Protein AF-A0A968V743-F1 (afdb_monomer_lite)

Structure (mmCIF, N/CA/C/O backbone):
data_AF-A0A968V743-F1
#
_entry.id   AF-A0A968V743-F1
#
loop_
_atom_site.group_PDB
_atom_site.id
_atom_site.type_symbol
_atom_site.label_atom_id
_atom_site.label_alt_id
_atom_site.label_comp_id
_atom_site.label_asym_id
_atom_site.label_entity_id
_atom_site.lab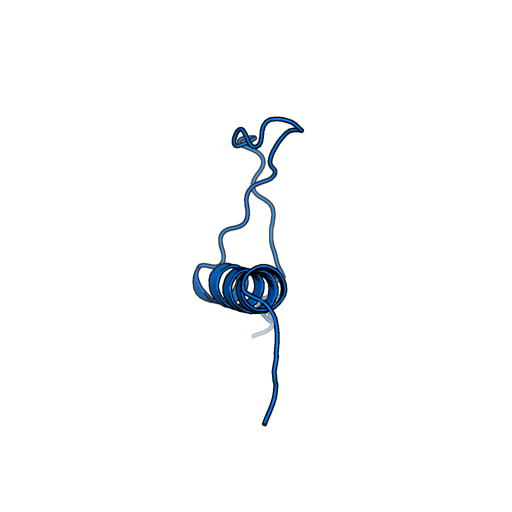el_seq_id
_atom_site.pdbx_PDB_ins_code
_atom_site.Cartn_x
_atom_site.Cartn_y
_atom_site.Cartn_z
_atom_site.occupancy
_atom_site.B_iso_or_equiv
_atom_site.auth_seq_id
_atom_site.auth_comp_id
_atom_site.auth_asym_id
_atom_site.auth_atom_id
_atom_site.pdbx_PDB_model_num
ATOM 1 N N . MET A 1 1 ? -3.681 -7.430 -24.264 1.00 71.81 1 MET A N 1
ATOM 2 C CA . MET A 1 1 ? -2.894 -7.454 -23.014 1.00 71.81 1 MET A CA 1
ATOM 3 C C . MET A 1 1 ? -2.939 -6.046 -22.456 1.00 71.81 1 MET A C 1
ATOM 5 O O . MET A 1 1 ? -2.643 -5.135 -23.216 1.00 71.81 1 MET A O 1
ATOM 9 N N . ILE A 1 2 ? -3.403 -5.839 -21.222 1.00 82.00 2 ILE A N 1
ATOM 10 C CA . ILE A 1 2 ? -3.348 -4.499 -20.616 1.00 82.00 2 ILE A CA 1
ATOM 11 C C . ILE A 1 2 ? -1.874 -4.233 -20.306 1.00 82.00 2 ILE A C 1
ATOM 13 O O . ILE A 1 2 ? -1.224 -5.059 -19.668 1.00 82.00 2 ILE A O 1
ATOM 17 N N . THR A 1 3 ? -1.333 -3.141 -20.831 1.00 85.12 3 THR A N 1
ATOM 18 C CA . THR A 1 3 ? 0.046 -2.701 -20.605 1.00 85.12 3 THR A CA 1
ATOM 19 C C . THR A 1 3 ? 0.014 -1.403 -19.821 1.00 85.12 3 THR A C 1
ATOM 21 O O . THR A 1 3 ? -0.873 -0.587 -20.044 1.00 85.12 3 THR A O 1
ATOM 24 N N . GLY A 1 4 ? 0.988 -1.205 -18.941 1.00 85.62 4 GLY A N 1
ATOM 25 C CA . GLY A 1 4 ? 1.096 0.013 -18.152 1.00 85.62 4 GLY A CA 1
ATOM 26 C C . GLY A 1 4 ? 2.469 0.121 -17.513 1.00 85.62 4 GLY A C 1
ATOM 27 O O . GLY A 1 4 ? 3.157 -0.890 -17.327 1.00 85.62 4 GLY A O 1
ATOM 28 N N . ASN A 1 5 ? 2.888 1.343 -17.214 1.00 93.38 5 ASN A N 1
ATOM 29 C CA . ASN A 1 5 ? 4.138 1.581 -16.503 1.00 93.38 5 ASN A CA 1
ATOM 30 C C . ASN A 1 5 ? 3.991 1.237 -15.005 1.00 93.38 5 ASN A C 1
ATOM 32 O O . ASN A 1 5 ? 2.900 0.964 -14.501 1.00 93.38 5 ASN A O 1
ATOM 36 N N . LYS A 1 6 ? 5.104 1.238 -14.262 1.00 89.75 6 LYS A N 1
ATOM 37 C CA . LYS A 1 6 ? 5.094 0.888 -12.830 1.00 89.75 6 LYS A CA 1
ATOM 38 C C . LYS A 1 6 ? 4.157 1.785 -12.002 1.00 89.75 6 LYS A C 1
ATOM 40 O O . LYS A 1 6 ? 3.581 1.305 -11.030 1.00 89.75 6 LYS A O 1
ATOM 45 N N . GLY A 1 7 ? 4.004 3.056 -12.378 1.00 90.31 7 GLY A N 1
ATOM 46 C CA . GLY A 1 7 ? 3.102 4.003 -11.721 1.00 90.31 7 GLY A CA 1
ATOM 47 C C . GLY A 1 7 ? 1.633 3.656 -11.953 1.00 90.31 7 GLY A C 1
ATOM 48 O O . GLY A 1 7 ? 0.895 3.474 -10.993 1.00 90.31 7 GLY A O 1
ATOM 49 N N . GLU A 1 8 ? 1.241 3.445 -13.207 1.00 90.31 8 GLU A N 1
ATOM 50 C CA . GLU A 1 8 ? -0.135 3.097 -13.599 1.00 90.31 8 GLU A CA 1
ATOM 51 C C . GLU A 1 8 ? -0.611 1.787 -12.946 1.00 90.31 8 GLU A C 1
ATOM 53 O O . GLU A 1 8 ? -1.731 1.693 -12.447 1.00 90.31 8 GLU A O 1
ATOM 58 N N . TRP A 1 9 ? 0.261 0.776 -12.851 1.00 94.50 9 TRP A N 1
ATOM 59 C CA . TRP A 1 9 ? -0.063 -0.459 -12.123 1.00 94.50 9 TRP A CA 1
ATOM 60 C C . TRP A 1 9 ? -0.164 -0.264 -10.606 1.00 94.50 9 TRP A C 1
ATOM 62 O O . TRP A 1 9 ? -0.920 -0.979 -9.941 1.00 94.50 9 TRP A O 1
ATOM 72 N N . SER A 1 10 ? 0.572 0.702 -10.051 1.00 91.12 10 SER A N 1
ATOM 73 C CA . SER A 1 10 ? 0.516 1.013 -8.620 1.00 91.12 10 SER A CA 1
ATOM 74 C C . SER A 1 10 ? -0.820 1.651 -8.228 1.00 91.12 10 SER A C 1
ATOM 76 O O . SER A 1 10 ? -1.292 1.412 -7.116 1.00 91.12 10 SER A O 1
ATOM 78 N N . GLU A 1 11 ? -1.477 2.390 -9.127 1.00 89.44 11 GLU A N 1
ATOM 79 C CA . GLU A 1 11 ? -2.799 2.986 -8.878 1.00 89.44 11 GLU A CA 1
ATOM 80 C C . GLU A 1 11 ? -3.891 1.919 -8.735 1.00 89.44 11 GLU A C 1
ATOM 82 O O . GLU A 1 11 ? -4.641 1.922 -7.756 1.00 89.44 11 GLU A O 1
ATOM 87 N N . VAL A 1 12 ? -3.935 0.946 -9.652 1.00 90.88 12 VAL A N 1
ATOM 88 C CA . VAL A 1 12 ? -4.907 -0.160 -9.601 1.00 90.88 12 VAL A CA 1
ATOM 89 C C . VAL A 1 12 ? -4.683 -1.025 -8.361 1.00 90.88 12 VAL A C 1
ATOM 91 O O . VAL A 1 12 ? -5.636 -1.367 -7.660 1.00 90.88 12 VAL A O 1
ATOM 94 N N . TYR A 1 13 ? -3.427 -1.348 -8.045 1.00 90.81 13 TYR A N 1
ATOM 95 C CA . TYR A 1 13 ? -3.096 -2.088 -6.828 1.00 90.81 13 TYR A CA 1
ATOM 96 C C . TYR A 1 13 ? -3.541 -1.337 -5.566 1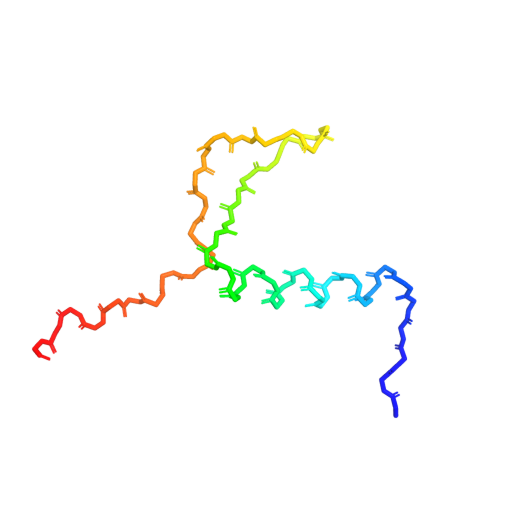.00 90.81 13 TYR A C 1
ATOM 98 O O . TYR A 1 13 ? -4.157 -1.932 -4.681 1.00 90.81 13 TYR A O 1
ATOM 106 N N . THR A 1 14 ? -3.286 -0.028 -5.499 1.00 89.94 14 THR A N 1
ATOM 107 C CA . THR A 1 14 ? -3.686 0.818 -4.366 1.00 89.94 14 THR A CA 1
ATOM 108 C C . THR A 1 14 ? -5.204 0.839 -4.203 1.00 89.94 14 THR A C 1
ATOM 110 O O . THR A 1 14 ? -5.700 0.634 -3.095 1.00 89.94 14 THR A O 1
ATOM 113 N N . LEU A 1 15 ? -5.953 0.986 -5.302 1.00 89.12 15 LEU A N 1
ATOM 114 C CA . LEU A 1 15 ? -7.415 0.917 -5.293 1.00 89.12 15 LEU A CA 1
ATOM 115 C C . LEU A 1 15 ? -7.920 -0.421 -4.728 1.00 89.12 15 LEU A C 1
ATOM 117 O O . LEU A 1 15 ? -8.744 -0.437 -3.812 1.00 89.12 15 LEU A O 1
ATOM 121 N N . LEU A 1 16 ? -7.399 -1.543 -5.232 1.00 90.81 16 LEU A N 1
ATOM 122 C CA . LEU A 1 16 ? -7.794 -2.882 -4.784 1.00 90.81 16 LEU A CA 1
ATOM 123 C C . LEU A 1 16 ? -7.433 -3.130 -3.312 1.00 90.81 16 LEU A C 1
ATOM 125 O O . LEU A 1 16 ? -8.230 -3.707 -2.571 1.00 90.81 16 LEU A O 1
ATOM 129 N N . LYS A 1 17 ? -6.267 -2.656 -2.862 1.00 88.50 17 LYS A N 1
ATOM 130 C CA . LYS A 1 17 ? -5.840 -2.747 -1.462 1.00 88.50 17 LYS A CA 1
ATOM 131 C C . LYS A 1 17 ? -6.745 -1.959 -0.523 1.00 88.50 17 LYS A C 1
ATOM 133 O O . LYS A 1 17 ? -7.133 -2.502 0.503 1.00 88.50 17 LYS A O 1
ATOM 138 N N . ILE A 1 18 ? -7.138 -0.737 -0.882 1.00 87.62 18 ILE A N 1
ATOM 139 C CA . ILE A 1 18 ? -8.050 0.085 -0.068 1.00 87.62 18 ILE A CA 1
ATOM 140 C C . ILE A 1 18 ? -9.420 -0.591 0.081 1.00 87.62 18 ILE A C 1
ATOM 142 O O . ILE A 1 18 ? -9.994 -0.593 1.171 1.00 87.62 18 ILE A O 1
ATOM 146 N N . ILE A 1 19 ? -9.936 -1.188 -0.999 1.00 86.81 19 ILE A N 1
ATOM 147 C CA . ILE A 1 19 ? -11.210 -1.923 -0.979 1.00 86.81 19 ILE A CA 1
ATOM 148 C C . ILE A 1 19 ? -11.101 -3.178 -0.100 1.00 86.81 19 ILE A C 1
ATOM 150 O O . ILE A 1 19 ? -11.989 -3.426 0.715 1.00 86.81 19 ILE A O 1
ATOM 154 N N . SER A 1 20 ? -10.015 -3.944 -0.240 1.00 87.44 20 SER A N 1
ATOM 155 C CA . SER A 1 20 ? -9.761 -5.162 0.541 1.00 87.44 20 SER A CA 1
ATOM 156 C C . SER A 1 20 ? -9.581 -4.871 2.031 1.00 87.44 20 SER A C 1
ATOM 158 O O . SER A 1 20 ? -10.184 -5.530 2.874 1.00 87.44 20 SER A O 1
ATOM 160 N N . ASP A 1 21 ? -8.755 -3.883 2.364 1.00 85.06 21 ASP A N 1
ATOM 161 C CA . ASP A 1 21 ? -8.373 -3.593 3.746 1.00 85.06 21 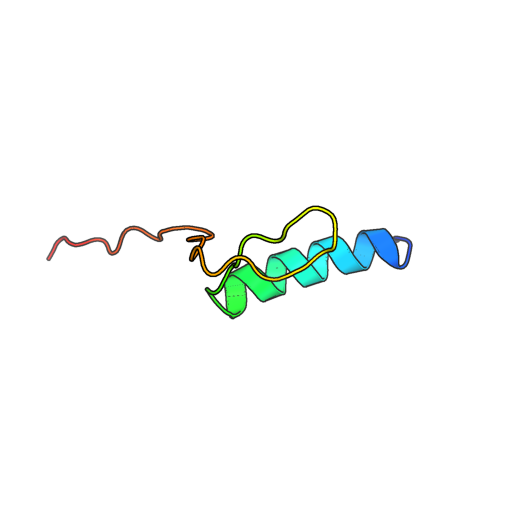ASP A CA 1
ATOM 162 C C . ASP A 1 21 ? -9.464 -2.785 4.474 1.00 85.06 21 ASP A C 1
ATOM 164 O O . ASP A 1 21 ? -9.458 -2.709 5.701 1.00 85.06 21 ASP A O 1
ATOM 168 N N . GLN A 1 22 ? -10.408 -2.180 3.735 1.00 81.50 22 GLN A N 1
ATOM 169 C CA . GLN A 1 22 ? -11.497 -1.325 4.243 1.00 81.50 22 GLN A CA 1
ATOM 170 C C . GLN A 1 22 ? -11.023 -0.165 5.137 1.00 81.50 22 GLN A C 1
ATOM 172 O O . GLN A 1 22 ? -11.804 0.446 5.877 1.00 81.50 22 GLN A O 1
ATOM 177 N N . GLN A 1 23 ? -9.733 0.153 5.073 1.00 76.31 23 GLN A N 1
ATOM 178 C CA . GLN A 1 23 ? -9.078 1.192 5.845 1.00 76.31 23 GLN A CA 1
ATOM 179 C C . GLN A 1 23 ? -8.450 2.184 4.875 1.00 76.31 23 GLN A C 1
ATOM 181 O O . GLN A 1 23 ? -7.590 1.830 4.075 1.00 76.31 23 GLN A O 1
ATOM 186 N N . LEU A 1 24 ? -8.892 3.436 4.960 1.00 83.00 24 LEU A N 1
ATOM 187 C CA . LEU A 1 24 ? -8.315 4.551 4.227 1.00 83.00 24 LEU A CA 1
ATOM 188 C C . LEU A 1 24 ? -8.003 5.668 5.222 1.00 83.00 24 LEU A C 1
ATOM 190 O O . LEU A 1 24 ? -8.825 6.004 6.079 1.00 83.00 24 LEU A O 1
ATOM 194 N N . PHE A 1 25 ? -6.808 6.234 5.116 1.00 83.00 25 PHE A N 1
ATOM 195 C CA . PHE A 1 25 ? -6.362 7.350 5.941 1.00 83.00 25 PHE A CA 1
ATOM 196 C C . PHE A 1 25 ? -6.040 8.531 5.039 1.00 83.00 25 PHE A C 1
ATOM 198 O O . PHE A 1 25 ? -5.499 8.343 3.949 1.00 83.00 25 PHE A O 1
ATOM 205 N N . ALA A 1 26 ? -6.384 9.735 5.487 1.00 84.44 26 ALA A N 1
ATOM 206 C CA . ALA A 1 26 ? -5.942 10.941 4.806 1.00 84.44 26 ALA A CA 1
ATOM 207 C C . ALA A 1 26 ? -4.435 11.135 5.042 1.00 84.44 26 ALA A C 1
ATOM 209 O O . ALA A 1 26 ? -3.933 10.828 6.124 1.00 84.44 26 ALA A O 1
ATOM 210 N N . GLY A 1 27 ? -3.723 11.619 4.028 1.00 87.88 27 GLY A N 1
ATOM 211 C CA . GLY A 1 27 ? -2.319 12.011 4.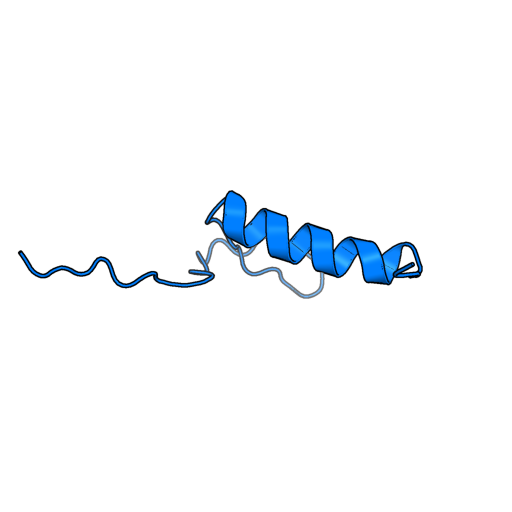122 1.00 87.88 27 GLY A CA 1
ATOM 212 C C . GLY A 1 27 ? -2.161 13.515 3.902 1.00 87.88 27 GLY A C 1
ATOM 213 O O . GLY A 1 27 ? -2.964 14.104 3.178 1.00 87.88 27 GLY A O 1
ATOM 214 N N . ASP A 1 28 ? -1.159 14.138 4.521 1.00 88.88 28 ASP A N 1
ATOM 215 C CA . ASP A 1 28 ? -0.769 15.519 4.203 1.00 88.88 28 ASP A CA 1
ATOM 216 C C . ASP A 1 28 ? 0.108 15.586 2.932 1.00 88.88 28 ASP A C 1
ATOM 218 O O . ASP A 1 28 ? 0.419 14.568 2.308 1.00 88.88 28 ASP A O 1
ATOM 222 N N . SER A 1 29 ? 0.540 16.789 2.544 1.00 91.81 29 SER A N 1
ATOM 223 C CA . SER A 1 29 ? 1.425 16.995 1.384 1.00 91.81 29 SER A CA 1
ATOM 224 C C . SER A 1 29 ? 2.790 16.303 1.501 1.00 91.81 29 SER A C 1
ATOM 226 O O . SER A 1 29 ? 3.474 16.136 0.496 1.00 91.81 29 SER A O 1
ATOM 228 N N . ASN A 1 30 ? 3.189 15.902 2.708 1.00 94.00 30 ASN A N 1
ATOM 229 C CA . ASN A 1 30 ? 4.411 15.155 2.993 1.00 94.00 30 ASN A CA 1
ATOM 230 C C . AS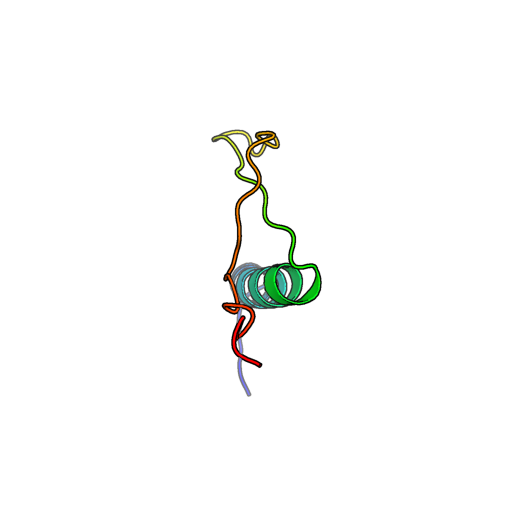N A 1 30 ? 4.137 13.650 3.176 1.00 94.00 30 ASN A C 1
ATOM 232 O O . ASN A 1 30 ? 5.022 12.921 3.617 1.00 94.00 30 ASN A O 1
ATOM 236 N N . LEU A 1 31 ? 2.926 13.182 2.840 1.00 84.06 31 LEU A N 1
ATOM 237 C CA . LEU A 1 31 ? 2.461 11.799 2.991 1.00 84.06 31 LEU A CA 1
ATOM 238 C C . LEU A 1 31 ? 2.402 11.307 4.446 1.00 84.06 31 LEU A C 1
ATOM 240 O O . LEU A 1 31 ? 2.321 10.100 4.689 1.00 84.06 31 LEU A O 1
ATOM 244 N N . ASN A 1 32 ? 2.394 12.212 5.427 1.00 90.38 32 ASN A N 1
ATOM 245 C CA . ASN A 1 32 ? 2.172 11.828 6.814 1.00 90.38 32 ASN A CA 1
ATOM 246 C C . ASN A 1 32 ? 0.711 11.452 7.018 1.00 90.38 32 ASN A C 1
ATOM 248 O O . ASN A 1 32 ? -0.198 12.131 6.539 1.00 90.38 32 ASN A O 1
ATOM 252 N N . LYS A 1 33 ? 0.485 10.387 7.786 1.00 87.00 33 LYS A N 1
ATOM 253 C CA . LYS A 1 33 ? -0.854 9.938 8.152 1.00 87.00 33 LYS A CA 1
ATOM 254 C C . LYS A 1 33 ? -1.549 10.993 9.014 1.00 87.00 33 LYS A C 1
ATOM 256 O O . LYS A 1 33 ? -1.096 11.300 10.111 1.00 87.00 33 LYS A O 1
ATOM 261 N N . ILE A 1 34 ? -2.697 11.468 8.554 1.00 87.69 34 ILE A N 1
ATOM 262 C CA . ILE A 1 34 ? -3.646 12.237 9.352 1.00 87.69 34 ILE A CA 1
ATOM 263 C C . ILE A 1 34 ? -4.570 11.217 10.027 1.00 87.69 34 ILE A C 1
ATOM 265 O O . ILE A 1 34 ? -5.108 10.321 9.373 1.00 87.69 34 ILE A O 1
ATOM 269 N N . GLU A 1 35 ? -4.774 11.324 11.340 1.00 80.06 35 GLU A N 1
ATOM 270 C CA . GLU A 1 35 ? -5.575 10.352 12.110 1.00 80.06 35 GLU A CA 1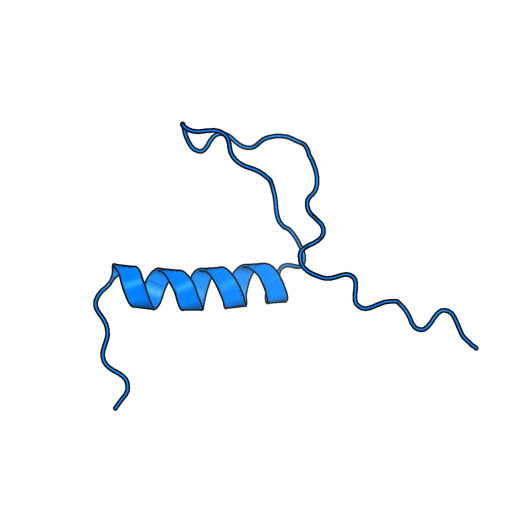
ATOM 271 C C . GLU A 1 35 ? -7.075 10.346 11.755 1.00 80.06 35 GLU A C 1
ATOM 273 O O . GLU A 1 35 ? -7.861 9.558 12.285 1.00 80.06 35 GLU A O 1
ATOM 278 N N . THR A 1 36 ? -7.491 11.180 10.804 1.00 76.81 36 THR A N 1
ATOM 279 C CA . THR A 1 36 ? -8.837 11.171 10.247 1.00 76.81 36 THR A CA 1
ATOM 280 C C . THR A 1 36 ? -9.087 9.883 9.464 1.00 76.81 36 THR A C 1
ATOM 282 O O . THR A 1 36 ? -8.502 9.624 8.410 1.00 76.81 36 THR A O 1
ATOM 285 N N . LYS A 1 37 ? -10.014 9.069 9.977 1.00 67.06 37 LYS A N 1
ATOM 286 C CA . LYS A 1 37 ? -10.475 7.851 9.312 1.00 67.06 37 LYS A CA 1
ATOM 287 C C . LYS A 1 37 ? -11.347 8.215 8.113 1.00 67.06 37 LYS A C 1
ATOM 289 O O . LYS A 1 37 ? -12.466 8.699 8.280 1.00 67.06 37 LYS A O 1
ATOM 294 N N . VAL A 1 38 ? -10.861 7.930 6.910 1.00 72.38 38 VAL A N 1
ATOM 295 C CA . VAL A 1 38 ? -11.646 8.052 5.680 1.00 72.38 38 VAL A CA 1
ATOM 296 C C . VAL A 1 38 ? -12.378 6.730 5.461 1.00 72.38 38 VAL A C 1
ATOM 298 O O . VAL A 1 38 ? -11.831 5.646 5.657 1.00 72.38 38 VAL A O 1
ATOM 301 N N . ARG A 1 39 ? -13.660 6.802 5.108 1.00 66.75 39 ARG A N 1
ATOM 302 C CA . ARG A 1 39 ? -14.503 5.630 4.843 1.00 66.75 39 ARG A CA 1
ATOM 303 C C . ARG A 1 39 ? -14.556 5.435 3.322 1.00 66.75 39 ARG A C 1
ATOM 305 O O . ARG A 1 39 ? -15.292 6.180 2.685 1.00 66.75 39 ARG A O 1
ATOM 312 N N . PRO A 1 40 ? -13.782 4.494 2.741 1.00 63.06 40 PRO A N 1
ATOM 313 C CA . PRO A 1 40 ? -13.564 4.437 1.292 1.00 63.06 40 PRO A CA 1
ATOM 314 C C . PRO A 1 40 ? -14.835 4.136 0.490 1.00 63.06 40 PRO A C 1
ATOM 316 O O . PRO A 1 40 ? -15.013 4.687 -0.583 1.00 63.06 40 PRO A O 1
ATOM 319 N N . LEU A 1 41 ? -15.756 3.348 1.037 1.00 64.19 41 LEU A N 1
ATOM 320 C CA . LEU A 1 41 ? -17.154 3.277 0.623 1.00 64.19 41 LEU A CA 1
ATOM 321 C C . LEU A 1 41 ? -17.913 2.702 1.814 1.00 64.19 41 LEU A C 1
ATOM 323 O O . LEU A 1 41 ? -17.634 1.587 2.257 1.00 64.19 41 LEU A O 1
ATOM 327 N N . SER A 1 42 ? -18.874 3.437 2.372 1.00 50.78 42 SER A N 1
ATOM 328 C CA . SER A 1 42 ? -19.916 2.762 3.133 1.00 50.78 42 SER A CA 1
ATOM 329 C C . SER A 1 42 ? -20.695 1.912 2.133 1.00 50.78 42 SER A C 1
ATOM 331 O O . SER A 1 42 ? -21.576 2.433 1.452 1.00 50.78 42 SER A O 1
ATOM 333 N N . TRP A 1 43 ? -20.414 0.606 2.062 1.00 46.47 43 TRP A N 1
ATOM 334 C CA . TRP A 1 43 ? -21.521 -0.321 1.857 1.00 46.47 43 TRP A CA 1
ATOM 335 C C . TRP A 1 43 ? -22.483 0.065 2.968 1.00 46.47 43 TRP A C 1
ATOM 337 O O . TRP A 1 43 ? -22.142 -0.048 4.153 1.00 46.47 43 TRP A O 1
ATOM 347 N N . THR A 1 44 ? -23.595 0.710 2.612 1.00 49.56 44 THR A N 1
ATOM 348 C CA . THR A 1 44 ? -24.665 0.868 3.576 1.00 49.56 44 THR A CA 1
ATOM 349 C C . THR A 1 44 ? -24.889 -0.565 4.025 1.00 49.56 44 THR A C 1
ATOM 351 O O . THR A 1 44 ? -25.190 -1.438 3.211 1.00 49.56 44 THR A O 1
ATOM 354 N N . LYS A 1 45 ? -24.609 -0.875 5.300 1.00 54.09 45 LYS A N 1
ATOM 355 C CA . LYS A 1 45 ? -25.263 -2.040 5.875 1.00 54.09 45 LYS A CA 1
ATOM 356 C C . LYS A 1 45 ? -26.707 -1.776 5.518 1.00 54.09 45 LYS A C 1
ATOM 358 O O . LYS A 1 45 ? -27.230 -0.735 5.933 1.00 54.09 45 LYS A O 1
ATOM 363 N N . ASN A 1 46 ? -27.283 -2.630 4.683 1.00 53.56 46 ASN A N 1
ATOM 364 C CA . ASN A 1 46 ? -28.714 -2.716 4.566 1.00 53.56 46 ASN A CA 1
ATOM 365 C C . ASN A 1 46 ? -29.166 -3.009 5.999 1.00 53.56 46 ASN A C 1
ATOM 367 O O . ASN A 1 46 ? -29.075 -4.123 6.502 1.00 53.56 46 ASN A O 1
ATOM 371 N N . SER A 1 47 ? -29.417 -1.928 6.730 1.00 52.06 47 SER A N 1
ATOM 372 C CA . SER A 1 47 ? -29.785 -1.903 8.133 1.00 52.06 47 SER A CA 1
ATOM 373 C C . SER A 1 47 ? -31.290 -2.023 8.066 1.00 52.06 47 SER A C 1
ATOM 375 O O . SER A 1 47 ? -32.016 -1.047 8.215 1.00 52.06 47 SER A O 1
ATOM 377 N N . GLY A 1 48 ? -31.729 -3.190 7.617 1.00 58.38 48 GLY A N 1
ATOM 378 C CA . GLY A 1 48 ? -33.034 -3.359 7.017 1.00 58.38 48 GLY A CA 1
ATOM 379 C C . GLY A 1 48 ? -33.412 -4.823 7.011 1.00 58.38 48 GLY A C 1
ATOM 380 O O . GLY A 1 48 ? -33.568 -5.379 5.934 1.00 58.38 48 GLY A O 1
ATOM 381 N N . LYS A 1 49 ? -33.611 -5.355 8.224 1.00 37.09 49 LYS A N 1
ATOM 382 C CA . LYS A 1 49 ? -34.212 -6.660 8.540 1.00 37.09 49 LYS A CA 1
ATOM 383 C C . LYS A 1 49 ? -33.377 -7.896 8.213 1.00 37.09 49 LYS A C 1
ATOM 385 O O . LYS A 1 49 ? -32.774 -7.971 7.126 1.00 37.09 49 LYS A O 1
#

Radius of gyration: 14.8 Å; chains: 1; bounding box: 39×24×35 Å

pLDDT: mean 78.83, std 14.87, range [37.09, 94.5]

Foldseek 3Di:
DDDDDPVVVVVVVVVVCCVVVQWDFDADPVRDTDPDTDRPDPPPPPPPD

Secondary structure (DSSP, 8-state):
-----HHHHHHHHHHHHHHHH--EEEE-TT-PEEEEEE-S---------

Sequence (49 aa):
MITGNKGEWSEVYTLLKIISDQQLFAGDSNLNKIETKVRPLSWTKNSGK